Protein AF-A0A3A4JD32-F1 (afdb_monomer_lite)

Secondary structure (DSSP, 8-state):
-----PPPTT--HHHHHHHHHHHHHHHTHHHHHHHHSS--PPPPHHHHHHHHHHHHHHHHHHHHHHHTTTHHHHHHHHTTS-SSSHHHHHTT----

pLDDT: mean 79.28, std 18.61, range [33.41, 96.0]

Foldseek 3Di:
DDQDQDDDPPDDPVVSVVVSVVSCVVVCPVVVCVVPVDDDDDDDPVRVVVVVVVVVVLVVVCVVCVVVVNNVVQVVVQPPDPDDDRSVVVVPPPPD

Sequence (96 aa):
MVVEVKKKDNESSESLIRRFNRRVQQSGILLRTKKGQYYVPAPNERQNKEKAIRKAKISDKKEYLRKIGRLDEIMAKSKGRGRVRSLAKLLNVKLK

Structure (mmCIF, N/CA/C/O backbone):
data_AF-A0A3A4JD32-F1
#
_entry.id   AF-A0A3A4JD32-F1
#
loop_
_atom_site.group_PDB
_atom_site.id
_atom_site.type_symbol
_atom_site.label_atom_id
_atom_site.label_alt_id
_atom_site.label_comp_id
_atom_site.label_asym_id
_atom_site.label_entity_id
_atom_site.label_seq_id
_atom_site.pdbx_PDB_ins_code
_atom_site.Cartn_x
_atom_site.Cartn_y
_atom_site.Cartn_z
_atom_site.occupancy
_atom_site.B_iso_or_equiv
_atom_site.auth_seq_id
_atom_site.auth_comp_id
_atom_site.auth_asym_id
_atom_site.auth_atom_id
_atom_site.pdbx_PDB_model_num
ATOM 1 N N . MET A 1 1 ? -9.403 -4.679 -17.360 1.00 60.97 1 MET A N 1
ATOM 2 C CA . MET A 1 1 ? -8.268 -3.833 -17.785 1.00 60.97 1 MET A CA 1
ATOM 3 C C . MET A 1 1 ? -7.192 -4.766 -18.302 1.00 60.97 1 MET A C 1
ATOM 5 O O . MET A 1 1 ? -6.670 -5.550 -17.518 1.00 60.97 1 MET A O 1
ATOM 9 N N . VAL A 1 2 ? -6.956 -4.765 -19.608 1.00 71.88 2 VAL A N 1
ATOM 10 C CA . VAL A 1 2 ? -5.972 -5.650 -20.239 1.00 71.88 2 VAL A CA 1
ATOM 11 C C . VAL A 1 2 ? -4.623 -4.936 -20.212 1.00 71.88 2 VAL A C 1
ATOM 13 O O . VAL A 1 2 ? -4.538 -3.757 -20.552 1.00 71.88 2 VAL A O 1
ATOM 16 N N . VAL A 1 3 ? -3.585 -5.613 -19.721 1.00 82.50 3 VAL A N 1
ATOM 17 C CA . VAL A 1 3 ? -2.210 -5.103 -19.751 1.00 82.50 3 VAL A CA 1
ATOM 18 C C . VAL A 1 3 ? -1.519 -5.745 -20.940 1.00 82.50 3 VAL A C 1
ATOM 20 O O . VAL A 1 3 ? -1.082 -6.887 -20.866 1.00 82.50 3 VAL A O 1
ATOM 23 N N . GLU A 1 4 ? -1.446 -4.997 -22.030 1.00 86.81 4 GLU A N 1
ATOM 24 C CA . GLU A 1 4 ? -0.787 -5.409 -23.262 1.00 86.81 4 GLU A CA 1
ATOM 25 C C . GLU A 1 4 ? 0.527 -4.642 -23.438 1.00 86.81 4 GLU A C 1
ATOM 27 O O . GLU A 1 4 ? 0.595 -3.433 -23.195 1.00 86.81 4 GLU A O 1
ATOM 32 N N . VAL A 1 5 ? 1.579 -5.347 -23.863 1.00 87.50 5 VAL A N 1
ATOM 33 C CA . VAL A 1 5 ? 2.845 -4.744 -24.291 1.00 87.50 5 VAL A CA 1
ATOM 34 C C . VAL A 1 5 ? 3.288 -5.431 -25.578 1.00 87.50 5 VAL A C 1
ATOM 36 O O . VAL A 1 5 ? 3.618 -6.613 -25.561 1.00 87.50 5 VAL A O 1
ATOM 39 N N . LYS A 1 6 ? 3.318 -4.682 -26.684 1.00 90.12 6 LYS A N 1
ATOM 40 C CA . LYS A 1 6 ? 3.886 -5.147 -27.956 1.00 90.12 6 LYS A CA 1
ATOM 41 C C . LYS A 1 6 ? 5.398 -4.913 -27.994 1.00 90.12 6 LYS A C 1
ATOM 43 O O . LYS A 1 6 ? 5.908 -3.978 -27.362 1.00 90.12 6 LYS A O 1
ATOM 48 N N . LYS A 1 7 ? 6.108 -5.772 -28.727 1.00 89.50 7 LYS A N 1
ATOM 49 C CA . LYS A 1 7 ? 7.541 -5.612 -29.003 1.00 89.50 7 LYS A CA 1
ATOM 50 C C . LYS A 1 7 ? 7.756 -4.395 -29.908 1.00 89.50 7 LYS A C 1
ATOM 52 O O . LYS A 1 7 ? 6.946 -4.148 -30.795 1.00 89.50 7 LYS A O 1
ATOM 57 N N . LYS A 1 8 ? 8.825 -3.635 -29.655 1.00 89.44 8 LYS A N 1
ATOM 58 C CA . LYS A 1 8 ? 9.293 -2.564 -30.550 1.00 89.44 8 LYS A CA 1
ATOM 59 C C . LYS A 1 8 ? 10.433 -3.076 -31.432 1.00 89.44 8 LYS A C 1
ATOM 61 O O . LYS A 1 8 ? 11.153 -3.981 -31.013 1.00 89.44 8 LYS A O 1
ATOM 66 N N . ASP A 1 9 ? 10.626 -2.458 -32.592 1.00 79.69 9 ASP A N 1
ATOM 67 C CA . ASP A 1 9 ? 11.539 -2.957 -33.633 1.00 79.69 9 ASP A CA 1
ATOM 68 C C . ASP A 1 9 ? 13.003 -3.076 -33.165 1.00 79.69 9 ASP A C 1
ATOM 70 O O . ASP A 1 9 ? 13.646 -4.087 -33.424 1.00 79.69 9 ASP A O 1
ATOM 74 N N . ASN A 1 10 ? 13.495 -2.125 -32.358 1.00 84.25 10 ASN A N 1
ATOM 75 C CA . ASN A 1 10 ? 14.875 -2.106 -31.834 1.00 84.25 10 ASN A CA 1
ATOM 76 C C . ASN A 1 10 ? 14.985 -2.514 -30.351 1.00 84.25 10 ASN A C 1
ATOM 78 O O . ASN A 1 10 ? 15.771 -1.947 -29.591 1.00 84.25 10 ASN A O 1
ATOM 82 N N . GLU A 1 11 ? 14.160 -3.452 -29.886 1.00 86.12 11 GLU A N 1
ATOM 83 C CA . GLU A 1 11 ? 14.146 -3.865 -28.481 1.00 86.12 11 GLU A CA 1
ATOM 84 C C . GLU A 1 11 ? 14.668 -5.290 -28.246 1.00 86.12 11 GLU A C 1
ATOM 86 O O . GLU A 1 11 ? 14.183 -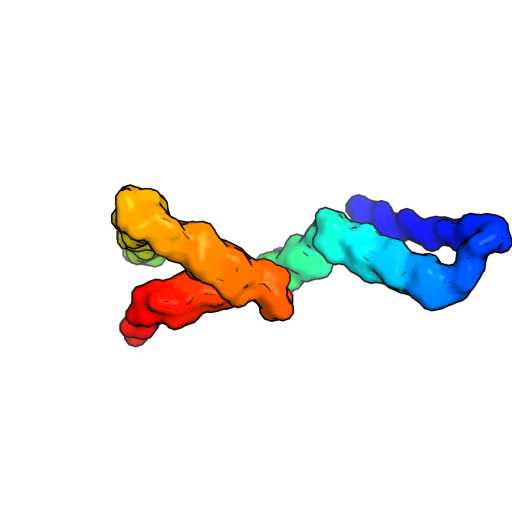6.258 -28.835 1.00 86.12 11 GLU A O 1
ATOM 91 N N . SER A 1 12 ? 15.594 -5.425 -27.286 1.00 92.25 12 SER A N 1
ATOM 92 C CA . SER A 1 12 ? 15.988 -6.721 -26.720 1.00 92.25 12 SER A CA 1
ATOM 93 C C . SER A 1 12 ? 14.843 -7.356 -25.926 1.00 92.25 12 SER A C 1
ATOM 95 O O . SER A 1 12 ? 14.150 -6.686 -25.155 1.00 92.25 12 SER A O 1
ATOM 97 N N . SER A 1 13 ? 14.694 -8.676 -26.040 1.00 89.75 13 SER A N 1
ATOM 98 C CA . SER A 1 13 ? 13.692 -9.466 -25.315 1.00 89.75 13 SER A CA 1
ATOM 99 C C . SER A 1 13 ? 13.686 -9.198 -23.802 1.00 89.75 13 SER A C 1
ATOM 101 O O . SER A 1 13 ? 12.623 -9.167 -23.184 1.00 89.75 13 SER A O 1
ATOM 103 N N . GLU A 1 14 ? 14.847 -8.932 -23.196 1.00 92.00 14 GLU A N 1
ATOM 104 C CA . GLU A 1 14 ? 14.941 -8.621 -21.764 1.00 92.00 14 GLU A CA 1
ATOM 105 C C . GLU A 1 14 ? 14.261 -7.286 -21.411 1.00 92.00 14 GLU A C 1
ATOM 107 O O . GLU A 1 14 ? 13.511 -7.188 -20.434 1.00 92.00 14 GLU A O 1
ATOM 112 N N . SER A 1 15 ? 14.477 -6.253 -22.231 1.00 91.50 15 SER A N 1
ATOM 113 C CA . SER A 1 15 ? 13.863 -4.934 -22.041 1.00 91.50 15 SER A CA 1
ATOM 114 C C . SER A 1 15 ? 12.336 -5.028 -22.124 1.00 91.50 15 SER A C 1
ATOM 116 O O . SER A 1 15 ? 11.629 -4.477 -21.271 1.00 91.50 15 SER A O 1
ATOM 118 N N . LEU A 1 16 ? 11.827 -5.847 -23.052 1.00 92.12 16 LEU A N 1
ATOM 119 C CA . LEU A 1 16 ? 10.395 -6.096 -23.207 1.00 92.12 16 LEU A CA 1
ATOM 120 C C . LEU A 1 16 ? 9.787 -6.693 -21.929 1.00 92.12 16 LEU A C 1
ATOM 122 O O . LEU A 1 16 ? 8.779 -6.183 -21.427 1.00 92.12 16 LEU A O 1
ATOM 126 N N . ILE A 1 17 ? 10.431 -7.718 -21.356 1.00 92.38 17 ILE A N 1
ATOM 127 C CA . ILE A 1 17 ? 10.005 -8.362 -20.102 1.00 92.38 17 ILE A CA 1
ATOM 128 C C . ILE A 1 17 ? 10.020 -7.358 -18.941 1.00 92.38 17 ILE A C 1
ATOM 130 O O . ILE A 1 17 ? 9.083 -7.312 -18.137 1.00 92.38 17 ILE A O 1
ATOM 134 N N . ARG A 1 18 ? 11.044 -6.500 -18.850 1.00 92.31 18 ARG A N 1
ATOM 135 C CA . ARG A 1 18 ? 11.126 -5.465 -17.803 1.00 92.31 18 ARG A CA 1
ATOM 136 C C . ARG A 1 18 ? 9.983 -4.457 -17.919 1.00 92.31 18 ARG A C 1
ATOM 138 O O . ARG A 1 18 ? 9.366 -4.123 -16.900 1.00 92.31 18 ARG A O 1
ATOM 145 N N . ARG A 1 19 ? 9.643 -4.010 -19.134 1.00 91.88 19 ARG A N 1
ATOM 146 C CA . ARG A 1 19 ? 8.490 -3.122 -19.361 1.00 91.88 19 ARG A CA 1
ATOM 147 C C . ARG A 1 19 ? 7.175 -3.800 -19.013 1.00 91.88 19 ARG A C 1
A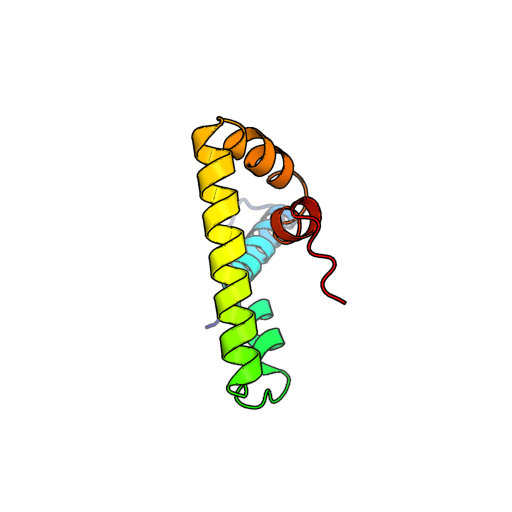TOM 149 O O . ARG A 1 19 ? 6.353 -3.184 -18.336 1.00 91.88 19 ARG A O 1
ATOM 156 N N . PHE A 1 20 ? 6.994 -5.052 -19.424 1.00 91.75 20 PHE A N 1
ATOM 157 C CA . PHE A 1 20 ? 5.817 -5.839 -19.072 1.00 91.75 20 PHE A CA 1
ATOM 158 C C . PHE A 1 20 ? 5.645 -5.921 -17.554 1.00 91.75 20 PHE A C 1
ATOM 160 O O . PHE A 1 20 ? 4.617 -5.498 -17.025 1.00 91.75 20 PHE A O 1
ATOM 167 N N . ASN A 1 21 ? 6.691 -6.329 -16.832 1.00 92.00 21 ASN A N 1
ATOM 168 C CA . ASN A 1 21 ? 6.676 -6.405 -15.373 1.00 92.00 21 ASN A CA 1
ATOM 169 C C . ASN A 1 21 ? 6.340 -5.055 -14.732 1.00 92.00 21 ASN A C 1
ATOM 171 O O . ASN A 1 21 ? 5.514 -4.984 -13.818 1.00 92.00 21 ASN A O 1
ATOM 175 N N . ARG A 1 22 ? 6.924 -3.958 -15.231 1.00 90.75 22 ARG A N 1
ATOM 176 C CA . ARG A 1 22 ? 6.621 -2.612 -14.734 1.00 90.75 22 ARG A CA 1
ATOM 177 C C . ARG A 1 22 ? 5.165 -2.226 -14.987 1.00 90.75 22 ARG A C 1
ATOM 179 O O . ARG A 1 22 ? 4.530 -1.684 -14.083 1.00 90.75 22 ARG A O 1
ATOM 186 N N . ARG A 1 23 ? 4.625 -2.526 -16.170 1.00 91.00 23 ARG A N 1
ATOM 187 C CA . ARG A 1 23 ? 3.240 -2.222 -16.549 1.00 91.00 23 ARG A CA 1
ATOM 188 C C . ARG A 1 23 ? 2.242 -3.042 -15.731 1.00 91.00 23 ARG A C 1
ATOM 190 O O . ARG A 1 23 ? 1.267 -2.477 -15.243 1.00 91.00 23 ARG A O 1
ATOM 197 N N . VAL A 1 24 ? 2.521 -4.326 -15.496 1.00 90.81 24 VAL A N 1
ATOM 198 C CA . VAL A 1 24 ? 1.732 -5.200 -14.611 1.00 90.81 24 VAL A CA 1
ATOM 199 C C . VAL A 1 24 ? 1.747 -4.665 -13.178 1.00 90.81 24 VAL A C 1
ATOM 201 O O . VAL A 1 24 ? 0.687 -4.513 -12.572 1.00 90.81 24 VAL A O 1
ATOM 204 N N . GLN A 1 25 ? 2.914 -4.287 -12.649 1.00 89.31 25 GLN A N 1
ATOM 205 C CA . GLN A 1 25 ? 3.020 -3.699 -11.310 1.00 89.31 25 GLN A CA 1
ATOM 206 C C . GLN A 1 25 ? 2.259 -2.373 -11.189 1.00 89.31 25 GLN A C 1
ATOM 208 O O . GLN A 1 25 ? 1.549 -2.165 -10.208 1.00 89.31 25 GLN A O 1
ATOM 213 N N . GLN A 1 26 ? 2.385 -1.486 -12.179 1.00 88.69 26 GLN A N 1
ATOM 214 C CA . GLN A 1 26 ? 1.681 -0.200 -12.207 1.00 88.69 26 GLN A CA 1
ATOM 215 C C . GLN A 1 26 ? 0.169 -0.366 -12.348 1.00 88.69 26 GLN A C 1
ATOM 217 O O . GLN A 1 26 ? -0.577 0.375 -11.718 1.00 88.69 26 GLN A O 1
ATOM 222 N N . SER A 1 27 ? -0.285 -1.351 -13.129 1.00 90.88 27 SER A N 1
ATOM 223 C CA . SER A 1 27 ? -1.714 -1.637 -13.291 1.00 90.88 27 SER A CA 1
ATOM 224 C C . SER A 1 27 ? -2.385 -2.080 -11.988 1.00 90.88 27 SER A C 1
ATOM 226 O O . SER A 1 27 ? -3.600 -1.982 -11.855 1.00 90.88 27 SER A O 1
ATOM 228 N N . GLY A 1 28 ? -1.613 -2.610 -11.030 1.00 90.06 28 GLY A N 1
ATOM 229 C CA . GLY A 1 28 ? -2.135 -3.105 -9.758 1.00 90.06 28 GLY A CA 1
ATOM 230 C C . GLY A 1 28 ? -3.068 -4.314 -9.886 1.00 90.06 28 GLY A C 1
ATOM 231 O O . GLY A 1 28 ? -3.673 -4.703 -8.886 1.00 90.06 28 GLY A O 1
ATOM 232 N N . ILE A 1 29 ? -3.174 -4.929 -11.073 1.00 91.38 29 ILE A N 1
ATOM 233 C CA . ILE A 1 29 ? -4.122 -6.016 -11.350 1.00 91.38 29 ILE A CA 1
ATOM 234 C C . ILE A 1 29 ? -3.949 -7.179 -10.371 1.00 91.38 29 ILE A C 1
ATOM 236 O O . ILE A 1 29 ? -4.913 -7.596 -9.739 1.00 91.38 29 ILE A O 1
ATOM 240 N N . LEU A 1 30 ? -2.705 -7.595 -10.118 1.00 89.94 30 LEU A N 1
ATOM 241 C CA . LEU A 1 30 ? -2.387 -8.658 -9.163 1.00 89.94 30 LEU A CA 1
ATOM 242 C C . LEU A 1 30 ? -2.836 -8.319 -7.736 1.00 89.94 30 LEU A C 1
ATOM 244 O O . LEU A 1 30 ? -3.312 -9.192 -7.017 1.00 89.94 30 LEU A O 1
ATOM 248 N N . LEU A 1 31 ? -2.700 -7.057 -7.311 1.00 91.00 31 LEU A N 1
ATOM 249 C CA . LEU A 1 31 ? -3.121 -6.630 -5.976 1.00 91.00 31 LEU A CA 1
ATOM 250 C C . LEU A 1 31 ? -4.646 -6.644 -5.853 1.00 91.00 31 LEU A C 1
ATOM 252 O O . LEU A 1 31 ? -5.165 -7.041 -4.813 1.00 91.00 31 LEU A O 1
ATOM 256 N N . ARG A 1 32 ? -5.361 -6.215 -6.898 1.00 91.44 32 ARG A N 1
ATOM 257 C CA . ARG A 1 32 ? -6.827 -6.238 -6.925 1.00 91.44 32 ARG A CA 1
ATOM 258 C C . ARG A 1 32 ? -7.352 -7.670 -6.913 1.00 91.44 32 ARG A C 1
ATOM 260 O O . ARG A 1 32 ? -8.200 -7.974 -6.082 1.00 91.44 32 ARG A O 1
ATOM 267 N N . THR A 1 33 ? -6.799 -8.542 -7.757 1.00 92.94 33 THR A N 1
ATOM 268 C CA . THR A 1 33 ? -7.172 -9.961 -7.810 1.00 92.94 33 THR A CA 1
ATOM 269 C C . THR A 1 33 ? -6.932 -10.639 -6.467 1.00 92.94 33 THR A C 1
ATOM 271 O O . THR A 1 33 ? -7.848 -11.239 -5.924 1.00 92.94 33 THR A O 1
ATOM 274 N N . LYS A 1 34 ? -5.753 -10.456 -5.856 1.00 92.31 34 LYS A N 1
ATOM 275 C CA . LYS A 1 34 ? -5.457 -11.022 -4.527 1.00 92.31 34 LYS A CA 1
ATOM 276 C C . LYS A 1 34 ? -6.387 -10.504 -3.428 1.00 92.31 34 LYS A C 1
ATOM 278 O O . LYS A 1 34 ? -6.738 -11.257 -2.531 1.00 92.31 34 LYS A O 1
ATOM 283 N N . LYS A 1 35 ? -6.785 -9.227 -3.475 1.00 92.44 35 LYS A N 1
ATOM 284 C CA . LYS A 1 35 ? -7.722 -8.646 -2.497 1.00 92.44 35 LYS A CA 1
ATOM 285 C C . LYS A 1 35 ? -9.140 -9.200 -2.626 1.00 92.44 35 LYS A C 1
ATOM 287 O O . LYS A 1 35 ? -9.814 -9.302 -1.613 1.00 92.44 35 LYS A O 1
ATOM 292 N N . GLY A 1 36 ? -9.583 -9.495 -3.846 1.00 94.06 36 GLY A N 1
ATOM 293 C CA . GLY A 1 36 ? -10.922 -10.017 -4.131 1.00 94.06 36 GLY A C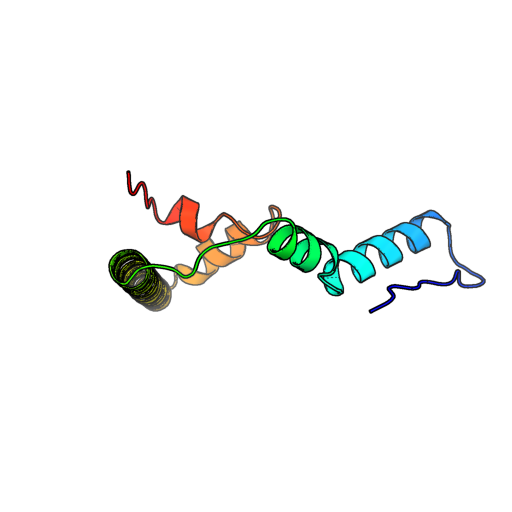A 1
ATOM 294 C C . GLY A 1 36 ? -10.995 -11.538 -4.267 1.00 94.06 36 GLY A C 1
ATOM 295 O O . GLY A 1 36 ? -12.055 -12.045 -4.604 1.00 94.06 36 GLY A O 1
ATOM 296 N N . GLN A 1 37 ? -9.889 -12.259 -4.048 1.00 94.44 37 GLN A N 1
ATOM 297 C CA . GLN A 1 37 ? -9.829 -13.717 -4.194 1.00 94.44 37 GLN A CA 1
ATOM 298 C C . GLN A 1 37 ? -10.753 -14.444 -3.208 1.00 94.44 37 GLN A C 1
ATOM 300 O O . GLN A 1 37 ? -11.251 -15.520 -3.518 1.00 94.44 37 GLN A O 1
ATOM 305 N N . TYR A 1 38 ? -10.969 -13.860 -2.029 1.00 96.00 38 TYR A N 1
ATOM 306 C CA . TYR A 1 38 ? -11.770 -14.442 -0.960 1.00 96.00 38 TYR A CA 1
ATOM 307 C C . TYR A 1 38 ? -12.807 -13.444 -0.461 1.00 96.00 38 TYR A C 1
ATOM 309 O O . TYR A 1 38 ? -12.582 -12.231 -0.492 1.00 96.00 38 TYR A O 1
ATOM 317 N N . TYR A 1 39 ? -13.924 -13.968 0.043 1.00 95.88 39 TYR A N 1
ATOM 318 C CA . TYR A 1 39 ? -14.910 -13.161 0.745 1.00 95.88 39 TYR A CA 1
ATOM 319 C C . TYR A 1 39 ? -14.309 -12.589 2.034 1.00 95.88 39 TYR A C 1
ATOM 321 O O . TYR A 1 39 ? -13.651 -13.292 2.801 1.00 95.88 39 TYR A O 1
ATOM 329 N N . VAL A 1 40 ? -14.552 -11.302 2.269 1.00 93.31 40 VAL A N 1
ATOM 330 C CA . VAL A 1 40 ? -14.161 -10.605 3.493 1.00 93.31 40 VAL A CA 1
ATOM 331 C C . VAL A 1 40 ? -15.434 -10.013 4.094 1.00 93.31 40 VAL A C 1
ATOM 333 O O . VAL A 1 40 ? -16.046 -9.165 3.440 1.00 93.31 40 VAL A O 1
ATOM 336 N N . PRO A 1 41 ? -15.850 -10.431 5.304 1.00 94.12 41 PRO A N 1
ATOM 337 C CA . PRO A 1 41 ? -17.035 -9.873 5.942 1.00 94.12 41 PRO A CA 1
ATOM 338 C C . PRO A 1 41 ? -16.830 -8.394 6.284 1.00 94.12 41 PRO A C 1
ATOM 340 O O . PRO A 1 41 ? -15.700 -7.923 6.466 1.00 94.12 41 PRO A O 1
ATOM 343 N N . ALA A 1 42 ? -17.936 -7.658 6.397 1.00 94.38 42 ALA A N 1
ATOM 344 C CA . ALA A 1 42 ? -17.895 -6.278 6.859 1.00 94.38 42 ALA A CA 1
ATOM 345 C C . ALA A 1 42 ? -17.281 -6.206 8.273 1.00 94.38 42 ALA A C 1
ATOM 347 O O . ALA A 1 42 ? -17.582 -7.053 9.118 1.00 94.38 42 ALA A O 1
ATOM 348 N N . PRO A 1 43 ? -16.406 -5.221 8.547 1.00 93.62 43 PRO A N 1
ATOM 349 C CA . PRO A 1 43 ? -15.785 -5.091 9.856 1.00 93.62 43 PRO A CA 1
ATOM 350 C C . PRO A 1 43 ? -16.817 -4.688 10.911 1.00 93.62 43 PRO A C 1
ATOM 352 O O . PRO A 1 43 ? -17.648 -3.810 10.670 1.00 93.62 43 PRO A O 1
ATOM 355 N N . ASN A 1 44 ? -16.711 -5.276 12.101 1.00 95.81 44 ASN A N 1
ATOM 356 C CA . ASN A 1 44 ? -17.536 -4.883 13.242 1.00 95.81 44 ASN A CA 1
ATOM 357 C C . ASN A 1 44 ? -17.100 -3.515 13.814 1.00 95.81 44 ASN A C 1
ATOM 359 O O . ASN A 1 44 ? -16.027 -2.987 13.497 1.00 95.81 44 ASN A O 1
ATOM 363 N N . GLU A 1 45 ? -17.921 -2.922 14.683 1.00 96.00 45 GLU A N 1
ATOM 364 C CA . GLU A 1 45 ? -17.639 -1.606 15.281 1.00 96.00 45 GLU A CA 1
ATOM 365 C C . GLU A 1 45 ? -16.297 -1.564 16.018 1.00 96.00 45 GLU A C 1
ATOM 367 O O . GLU A 1 45 ? -15.521 -0.614 15.871 1.00 96.00 45 GLU A O 1
ATOM 372 N N . ARG A 1 46 ? -15.975 -2.631 16.759 1.00 96.00 46 ARG A N 1
ATOM 373 C CA . ARG A 1 46 ? -14.704 -2.768 17.476 1.00 96.00 46 ARG A CA 1
ATOM 374 C C . ARG A 1 46 ? -13.507 -2.713 16.523 1.00 96.00 46 ARG A C 1
ATOM 376 O O . ARG A 1 46 ? -12.578 -1.944 16.762 1.00 96.00 46 ARG A O 1
ATOM 383 N N . GLN A 1 47 ? -13.537 -3.467 15.427 1.00 93.69 47 GLN A N 1
ATOM 384 C CA . GLN A 1 47 ? -12.489 -3.481 14.404 1.00 93.69 47 GLN A CA 1
ATOM 385 C C . GLN A 1 47 ? -12.345 -2.112 13.734 1.00 93.69 47 GLN A C 1
ATOM 387 O O . GLN A 1 47 ? -11.227 -1.659 13.470 1.00 93.69 47 GLN A O 1
ATOM 392 N N . ASN A 1 48 ? -13.459 -1.415 13.492 1.00 94.88 48 ASN A N 1
ATOM 393 C CA . ASN A 1 48 ? -13.433 -0.053 12.963 1.00 94.88 48 ASN A CA 1
ATOM 394 C C . ASN A 1 48 ? -12.770 0.923 13.947 1.00 94.88 48 ASN A C 1
ATOM 396 O O . ASN A 1 48 ? -11.894 1.696 13.542 1.00 94.88 48 ASN A O 1
ATOM 400 N N . LYS A 1 49 ? -13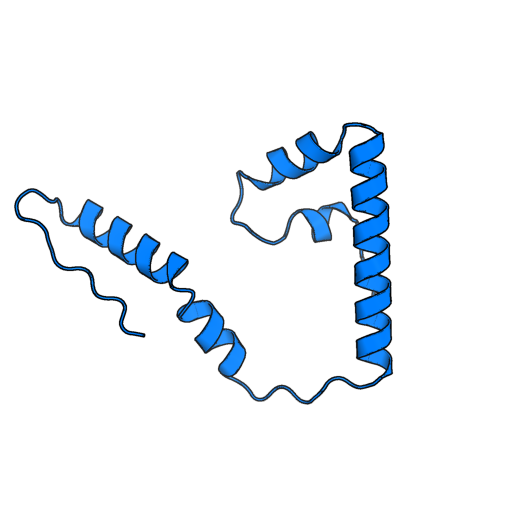.101 0.832 15.241 1.00 95.62 49 LYS A N 1
ATOM 401 C CA . LYS A 1 49 ? -12.495 1.639 16.310 1.00 95.62 49 LYS A CA 1
ATOM 402 C C . LYS A 1 49 ? -10.997 1.368 16.454 1.00 95.62 49 LYS A C 1
ATOM 404 O O . LYS A 1 49 ? -10.201 2.305 16.452 1.00 95.62 49 LYS A O 1
ATOM 409 N N . GLU A 1 50 ? -10.584 0.104 16.496 1.00 95.25 50 GLU A N 1
ATOM 410 C CA . GLU A 1 50 ? -9.169 -0.289 16.566 1.00 95.25 50 GLU A CA 1
ATOM 411 C C . GLU A 1 50 ? -8.377 0.240 15.358 1.00 95.25 50 GLU A C 1
ATOM 413 O O . GLU A 1 50 ? -7.282 0.796 15.503 1.00 95.25 50 GLU A O 1
ATOM 418 N N . LYS A 1 51 ? -8.957 0.156 14.154 1.00 91.56 51 LYS A N 1
ATOM 419 C CA . LYS A 1 51 ? -8.362 0.705 12.928 1.00 91.56 51 LYS A CA 1
ATOM 420 C C . LYS A 1 51 ? -8.218 2.227 12.990 1.00 91.56 51 LYS A C 1
ATOM 422 O O . LYS A 1 51 ? -7.191 2.742 12.538 1.00 91.56 51 LYS A O 1
ATOM 427 N N . ALA A 1 52 ? -9.209 2.938 13.530 1.00 94.00 52 ALA A N 1
ATOM 428 C CA . ALA A 1 52 ? -9.173 4.389 13.705 1.00 94.00 52 ALA A CA 1
ATOM 429 C C . ALA A 1 52 ? -8.089 4.812 14.709 1.00 94.00 52 ALA A C 1
ATOM 431 O O . ALA A 1 52 ? -7.233 5.629 14.369 1.00 94.00 52 ALA A O 1
ATOM 432 N N . ILE A 1 53 ? -8.033 4.169 15.881 1.00 95.44 53 ILE A N 1
ATOM 433 C CA . ILE A 1 53 ? -6.998 4.408 16.902 1.00 95.44 53 ILE A CA 1
ATOM 434 C C . ILE A 1 53 ? -5.602 4.176 16.317 1.00 95.44 53 ILE A C 1
ATOM 436 O O . ILE A 1 53 ? -4.690 4.980 16.511 1.00 95.44 53 ILE A O 1
ATOM 440 N N . ARG A 1 54 ? -5.420 3.091 15.553 1.00 90.19 54 ARG A N 1
ATOM 441 C CA . ARG A 1 54 ? -4.138 2.806 14.900 1.00 90.19 54 ARG A CA 1
ATOM 442 C C . ARG A 1 54 ? -3.743 3.907 13.914 1.00 90.19 54 ARG A C 1
ATOM 444 O O . ARG A 1 54 ? -2.572 4.271 13.858 1.00 90.19 54 ARG A O 1
ATOM 451 N N . LYS A 1 55 ? -4.692 4.421 13.122 1.00 88.06 55 LYS A N 1
ATOM 452 C CA . LYS A 1 55 ? -4.439 5.522 12.179 1.00 88.06 55 LYS A CA 1
ATOM 453 C C . LYS A 1 55 ? -4.018 6.800 12.906 1.00 88.06 55 LYS A C 1
ATOM 455 O O . LYS A 1 55 ? -3.030 7.392 12.482 1.00 88.06 55 LYS A O 1
ATOM 460 N N . ALA A 1 56 ? -4.707 7.164 13.989 1.00 92.94 56 ALA A N 1
ATOM 461 C CA . ALA A 1 56 ? -4.368 8.331 14.806 1.00 92.94 56 ALA A CA 1
ATOM 462 C C . ALA A 1 56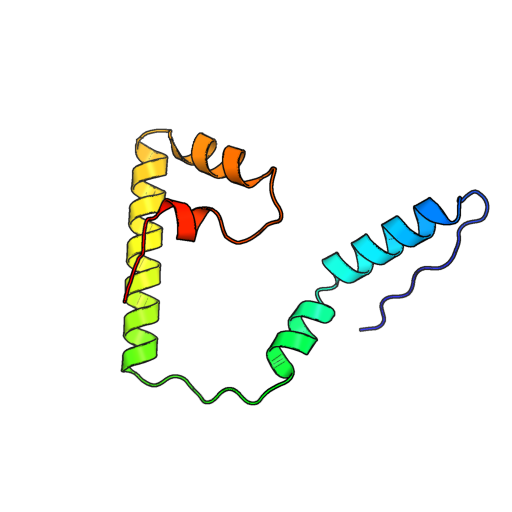 ? -2.932 8.230 15.345 1.00 92.94 56 ALA A C 1
ATOM 464 O O . ALA A 1 56 ? -2.088 9.042 14.984 1.00 92.94 56 ALA A O 1
ATOM 465 N N . LYS A 1 57 ? -2.592 7.124 16.024 1.00 90.81 57 LYS A N 1
ATOM 466 C CA . LYS A 1 57 ? -1.235 6.886 16.560 1.00 90.81 57 LYS A CA 1
ATOM 467 C C . LYS A 1 57 ? -0.129 6.987 15.503 1.00 90.81 57 LYS A C 1
ATOM 469 O O . LYS A 1 57 ? 0.964 7.480 15.777 1.00 90.81 57 LYS A O 1
ATOM 474 N N . ILE A 1 58 ? -0.380 6.478 14.293 1.00 86.62 58 ILE A N 1
ATOM 475 C CA . ILE A 1 58 ? 0.581 6.567 13.182 1.00 86.62 58 ILE A CA 1
ATOM 476 C C . ILE A 1 58 ? 0.715 8.016 12.694 1.00 86.62 58 ILE A C 1
ATOM 478 O O . ILE A 1 58 ? 1.827 8.432 12.367 1.00 86.62 58 ILE A O 1
ATOM 482 N N . SER A 1 59 ? -0.390 8.764 12.633 1.00 87.50 59 SER A N 1
ATOM 483 C CA . SER A 1 59 ? -0.400 10.179 12.248 1.00 87.50 59 SER A CA 1
ATOM 484 C C . SER A 1 59 ? 0.407 11.025 13.229 1.00 87.50 59 SER A C 1
ATOM 486 O O . SER A 1 59 ? 1.342 11.701 12.805 1.00 87.50 59 SER A O 1
ATOM 488 N N . ASP A 1 60 ? 0.138 10.887 14.528 1.00 90.25 60 ASP A N 1
ATOM 489 C CA . ASP A 1 60 ? 0.803 11.659 15.585 1.00 90.25 60 ASP A CA 1
ATOM 490 C C . ASP A 1 60 ? 2.310 11.396 15.588 1.00 90.25 60 ASP A C 1
ATOM 492 O O . ASP A 1 60 ? 3.130 12.314 15.602 1.00 90.25 60 ASP A O 1
ATOM 496 N N . LYS A 1 61 ? 2.707 10.121 15.475 1.00 86.00 61 LYS A N 1
ATOM 497 C CA . LYS A 1 61 ? 4.126 9.756 15.415 1.00 86.00 61 LYS A CA 1
ATOM 498 C C . LYS A 1 61 ? 4.797 10.276 14.145 1.00 86.00 61 LYS A C 1
ATOM 500 O O . LYS A 1 61 ? 5.953 10.685 14.198 1.00 86.00 61 LYS A O 1
ATOM 505 N N . LYS A 1 62 ? 4.097 10.292 13.006 1.00 85.12 62 LYS A N 1
ATOM 506 C CA . LYS A 1 62 ? 4.614 10.887 11.765 1.00 85.12 62 LYS A CA 1
ATOM 507 C C . LYS A 1 62 ? 4.809 12.397 11.913 1.00 85.12 62 LYS A C 1
ATOM 509 O O . LYS A 1 62 ? 5.809 12.917 11.425 1.00 85.12 62 LYS A O 1
ATOM 514 N N . GLU A 1 63 ? 3.883 13.087 12.572 1.00 88.88 63 GLU A N 1
ATOM 515 C CA . GLU A 1 63 ? 3.982 14.523 12.829 1.00 88.88 63 GLU A CA 1
ATOM 516 C C . GLU A 1 63 ? 5.133 14.848 13.783 1.00 88.88 63 GLU A C 1
ATOM 518 O O . GLU A 1 63 ? 5.950 15.713 13.477 1.00 88.88 63 GLU A O 1
ATOM 523 N N . TYR A 1 64 ? 5.269 14.102 14.879 1.00 89.06 64 TYR A N 1
ATOM 524 C CA . TYR A 1 64 ? 6.402 14.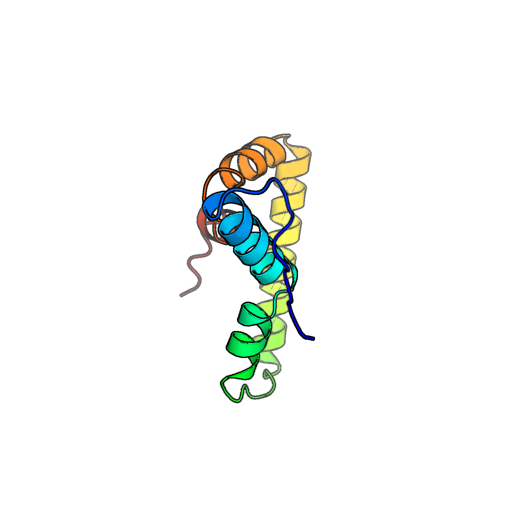226 15.794 1.00 89.06 64 TYR A CA 1
ATOM 525 C C . TYR A 1 64 ? 7.742 14.043 15.067 1.00 89.06 64 TYR A C 1
ATOM 527 O O . TYR A 1 64 ? 8.623 14.892 15.163 1.00 89.06 64 TYR A O 1
ATOM 535 N N . LEU A 1 65 ? 7.870 12.979 14.264 1.00 86.88 65 LEU A N 1
ATOM 536 C CA . LEU A 1 65 ? 9.074 12.708 13.471 1.00 86.88 65 LEU A CA 1
ATOM 537 C C . LEU A 1 65 ? 9.377 13.818 12.455 1.00 86.88 65 LEU A C 1
ATOM 539 O O . LEU A 1 65 ? 10.544 14.090 12.181 1.00 86.88 65 LEU A O 1
ATOM 543 N N . ARG A 1 66 ? 8.336 14.456 11.903 1.00 85.12 66 ARG A N 1
ATOM 544 C CA . ARG A 1 66 ? 8.476 15.622 11.024 1.00 85.12 66 ARG A CA 1
ATOM 545 C C . ARG A 1 66 ? 9.030 16.822 11.788 1.00 85.12 66 ARG A C 1
ATOM 547 O O . ARG A 1 66 ? 9.958 17.451 11.297 1.00 85.12 66 ARG A O 1
ATOM 554 N N . LYS A 1 67 ? 8.494 17.109 12.979 1.00 88.62 67 LYS A N 1
ATOM 555 C CA . LYS A 1 67 ? 8.915 18.242 13.824 1.00 88.62 67 LYS A CA 1
ATOM 556 C C . LYS A 1 67 ? 10.382 18.140 14.247 1.00 88.62 67 LYS A C 1
ATOM 558 O O . LYS A 1 67 ? 11.070 19.148 14.269 1.00 88.62 67 LYS A O 1
ATOM 563 N N . ILE A 1 68 ? 10.875 16.932 14.522 1.00 89.56 68 ILE A N 1
ATOM 564 C CA . ILE A 1 68 ? 12.277 16.700 14.918 1.00 89.56 68 ILE A CA 1
ATOM 565 C C . ILE A 1 68 ? 13.244 16.506 13.732 1.00 89.56 68 ILE A C 1
ATOM 567 O O . ILE A 1 68 ? 14.387 16.114 13.945 1.00 89.56 68 ILE A O 1
ATOM 571 N N . GLY A 1 69 ? 12.790 16.665 12.482 1.00 82.00 69 GLY A N 1
ATOM 572 C CA . GLY A 1 69 ? 13.628 16.516 11.281 1.00 82.00 69 GLY A CA 1
ATOM 573 C C . GLY A 1 69 ? 14.048 15.080 10.918 1.00 82.00 69 GLY A C 1
ATOM 574 O O . GLY A 1 69 ? 14.658 14.862 9.878 1.00 82.00 69 GLY A O 1
ATOM 575 N N . ARG A 1 70 ? 13.680 14.062 11.708 1.00 79.00 70 ARG A N 1
ATOM 576 C CA . ARG A 1 70 ? 14.049 12.645 11.469 1.00 79.00 70 ARG A CA 1
ATOM 577 C C . ARG A 1 70 ? 13.096 11.883 10.545 1.00 79.00 70 ARG A C 1
ATOM 579 O O . ARG A 1 70 ? 13.250 10.676 10.339 1.00 79.00 70 ARG A O 1
ATOM 586 N N . LEU A 1 71 ? 12.077 12.546 9.997 1.00 70.25 71 LEU A N 1
ATOM 587 C CA . LEU A 1 71 ? 11.138 11.902 9.077 1.00 70.25 71 LEU A CA 1
ATOM 588 C C . LEU A 1 71 ? 11.845 11.415 7.805 1.00 70.25 71 LEU A C 1
ATOM 590 O O . LEU A 1 71 ? 11.562 10.310 7.333 1.00 70.25 71 LEU A O 1
ATOM 594 N N . ASP A 1 72 ? 12.784 12.207 7.292 1.00 65.88 72 ASP A N 1
ATOM 595 C CA . ASP A 1 72 ? 13.466 11.930 6.030 1.00 65.88 72 ASP A CA 1
ATOM 596 C C . ASP A 1 72 ? 14.429 10.751 6.134 1.00 65.88 72 ASP A C 1
ATOM 598 O O . ASP A 1 72 ? 14.477 9.935 5.219 1.00 65.88 72 ASP A O 1
ATOM 602 N N . GLU A 1 73 ? 15.089 10.556 7.275 1.00 63.53 73 GLU A N 1
ATOM 603 C CA . GLU A 1 73 ? 15.945 9.389 7.527 1.00 63.53 73 GLU A CA 1
ATOM 604 C C . GLU A 1 73 ? 15.142 8.079 7.513 1.00 63.53 73 GLU A C 1
ATOM 606 O O . GLU A 1 73 ? 15.541 7.073 6.915 1.00 63.53 73 GLU A O 1
ATOM 611 N N . ILE A 1 74 ? 13.955 8.093 8.125 1.00 65.94 74 ILE A N 1
ATOM 612 C CA . ILE A 1 74 ? 13.046 6.941 8.160 1.00 65.94 74 ILE A CA 1
ATOM 613 C C . ILE A 1 74 ? 12.477 6.664 6.764 1.00 65.94 74 ILE A C 1
ATOM 615 O O . ILE A 1 74 ? 12.400 5.507 6.328 1.00 65.94 74 ILE A O 1
ATOM 619 N N . MET A 1 75 ? 12.099 7.720 6.041 1.00 61.91 75 MET A N 1
ATOM 620 C CA . MET A 1 75 ? 11.611 7.633 4.668 1.00 61.91 75 MET A CA 1
ATOM 621 C C . MET A 1 75 ? 12.709 7.169 3.698 1.00 61.91 75 MET A C 1
ATOM 623 O O . MET A 1 75 ? 12.443 6.314 2.852 1.00 61.91 75 MET A O 1
ATOM 627 N N . ALA A 1 76 ? 13.946 7.643 3.837 1.00 57.53 76 ALA A N 1
ATOM 628 C CA . ALA A 1 76 ? 15.093 7.267 3.013 1.00 57.53 76 ALA A CA 1
ATOM 629 C C . ALA A 1 76 ? 15.484 5.798 3.226 1.00 57.53 76 ALA A C 1
ATOM 631 O O . ALA A 1 76 ? 15.595 5.043 2.257 1.00 57.53 76 ALA A O 1
ATOM 632 N N . LYS A 1 77 ? 15.542 5.334 4.483 1.00 58.16 77 LYS A N 1
ATOM 633 C CA . LYS A 1 77 ? 15.807 3.923 4.831 1.00 58.16 77 LYS A CA 1
ATOM 634 C C . LYS A 1 77 ? 14.753 2.957 4.272 1.00 58.16 77 LYS A C 1
ATOM 636 O O . LYS A 1 77 ? 15.013 1.763 4.123 1.00 58.16 77 LYS A O 1
ATOM 641 N N . SER A 1 78 ? 13.562 3.459 3.934 1.00 54.16 78 SER A N 1
ATOM 642 C CA . SER A 1 78 ? 12.478 2.675 3.334 1.00 54.16 78 SER A CA 1
ATOM 643 C C . SER A 1 78 ? 12.547 2.513 1.812 1.00 54.16 78 SER A C 1
ATOM 645 O O . SER A 1 78 ? 11.913 1.601 1.285 1.00 54.16 78 SER A O 1
ATOM 647 N N . LYS A 1 79 ? 13.295 3.365 1.096 1.00 51.69 79 LYS A N 1
ATOM 648 C CA . LYS A 1 79 ? 13.307 3.380 -0.378 1.00 51.69 79 LYS A CA 1
ATOM 649 C C . LYS A 1 79 ? 14.113 2.228 -1.007 1.00 51.69 79 LYS A C 1
ATOM 651 O O . LYS A 1 79 ? 13.858 1.900 -2.160 1.00 51.69 79 LYS A O 1
ATOM 656 N N . GLY A 1 80 ? 15.023 1.589 -0.262 1.00 46.91 80 GLY A N 1
ATOM 657 C CA . GLY A 1 80 ? 15.955 0.568 -0.777 1.00 46.91 80 GLY A CA 1
ATOM 658 C C . GLY A 1 80 ? 15.542 -0.905 -0.621 1.00 46.91 80 GLY A C 1
ATOM 659 O O . GLY A 1 80 ? 16.204 -1.784 -1.159 1.00 46.91 80 GLY A O 1
ATOM 660 N N . ARG A 1 81 ? 14.454 -1.219 0.092 1.00 44.91 81 ARG A N 1
ATOM 661 C CA . ARG A 1 81 ? 13.916 -2.590 0.204 1.00 44.91 81 ARG A CA 1
ATOM 662 C C . ARG A 1 81 ? 12.447 -2.544 -0.174 1.00 44.91 81 ARG A C 1
ATOM 664 O O . ARG A 1 81 ? 11.756 -1.634 0.270 1.00 44.91 81 ARG A O 1
ATOM 671 N N . GLY A 1 82 ? 12.002 -3.484 -1.013 1.00 43.62 82 GLY A N 1
ATOM 672 C CA . GLY A 1 82 ? 10.655 -3.554 -1.589 1.00 43.62 82 GLY A CA 1
ATOM 673 C C . GLY A 1 82 ? 9.571 -2.929 -0.707 1.00 43.62 82 GLY A C 1
ATOM 674 O O . GLY A 1 82 ? 9.451 -3.246 0.478 1.00 43.62 82 GLY A O 1
ATOM 675 N N . ARG A 1 83 ? 8.831 -1.984 -1.298 1.00 47.97 83 ARG A N 1
ATOM 676 C CA . ARG A 1 83 ? 7.814 -1.166 -0.632 1.00 47.97 83 ARG A CA 1
ATOM 677 C C . ARG A 1 83 ? 6.939 -2.019 0.289 1.00 47.97 83 ARG A C 1
ATOM 679 O O . ARG A 1 83 ? 6.512 -3.110 -0.072 1.00 47.97 83 ARG A O 1
ATOM 686 N N . VAL A 1 84 ? 6.559 -1.401 1.406 1.00 43.47 84 VAL A N 1
ATOM 687 C CA . VAL A 1 84 ? 5.478 -1.813 2.315 1.00 43.47 84 VAL A CA 1
ATOM 688 C C . VAL A 1 84 ? 5.883 -2.819 3.398 1.00 43.47 84 VAL A C 1
ATOM 690 O O . VAL A 1 84 ? 5.392 -3.938 3.441 1.00 43.47 84 VAL A O 1
ATOM 693 N N . ARG A 1 85 ? 6.722 -2.381 4.347 1.00 47.53 85 ARG A N 1
ATOM 694 C CA . ARG A 1 85 ? 6.715 -2.897 5.741 1.00 47.53 85 ARG A CA 1
ATOM 695 C C . ARG A 1 85 ? 7.522 -2.062 6.746 1.00 47.53 85 ARG A C 1
ATOM 697 O O . ARG A 1 85 ? 7.467 -2.335 7.938 1.00 47.53 85 ARG A O 1
ATOM 704 N N . SER A 1 86 ? 8.238 -1.029 6.306 1.00 47.62 86 SER A N 1
ATOM 705 C CA . SER A 1 86 ? 9.245 -0.330 7.116 1.00 47.62 86 SER A CA 1
ATOM 706 C C . SER A 1 86 ? 8.686 0.622 8.174 1.00 47.62 86 SER A C 1
ATOM 708 O O . SER A 1 86 ? 9.202 0.610 9.281 1.00 47.62 86 SER A O 1
ATOM 710 N N . LEU A 1 87 ? 7.615 1.383 7.913 1.00 46.06 87 LEU A N 1
ATOM 711 C CA . LEU A 1 87 ? 7.039 2.246 8.957 1.00 46.06 87 LEU A CA 1
ATOM 712 C C . LEU A 1 87 ? 6.399 1.408 10.071 1.00 46.06 87 LEU A C 1
ATOM 714 O O . LEU A 1 87 ? 6.764 1.560 11.225 1.00 46.06 87 LEU A O 1
ATOM 718 N N . ALA A 1 88 ? 5.535 0.442 9.749 1.00 47.22 88 ALA A N 1
ATOM 719 C CA . ALA A 1 88 ? 4.906 -0.409 10.767 1.00 47.22 88 ALA A CA 1
ATOM 720 C C . ALA A 1 88 ? 5.924 -1.221 11.600 1.00 47.22 88 ALA A C 1
ATOM 722 O O . ALA A 1 88 ? 5.735 -1.372 12.805 1.00 47.22 88 ALA A O 1
ATOM 723 N N . LYS A 1 89 ? 7.020 -1.690 10.979 1.00 48.72 89 LYS A N 1
ATOM 724 C CA . LYS A 1 89 ? 8.096 -2.439 11.652 1.00 48.72 89 LYS A CA 1
ATOM 725 C C . LYS A 1 89 ? 8.998 -1.545 12.518 1.00 48.72 89 LYS A C 1
ATOM 727 O O . LYS A 1 89 ? 9.416 -1.981 13.581 1.00 48.72 89 LYS A O 1
ATOM 732 N N . LEU A 1 90 ? 9.260 -0.298 12.108 1.00 46.56 90 LEU A N 1
ATOM 733 C CA . LEU A 1 90 ? 10.031 0.685 12.892 1.00 46.56 90 LEU A CA 1
ATOM 734 C C . LEU A 1 90 ? 9.213 1.327 14.019 1.00 46.56 90 LEU A C 1
ATOM 736 O O . LEU A 1 90 ? 9.765 1.786 15.013 1.00 46.56 90 LEU A O 1
ATOM 740 N N . LEU A 1 91 ? 7.885 1.353 13.890 1.00 53.09 91 LEU A N 1
ATOM 741 C CA . LEU A 1 91 ? 6.997 1.903 14.911 1.00 53.09 91 LEU A CA 1
ATOM 742 C C . LEU A 1 91 ? 6.828 0.982 16.134 1.00 53.09 91 LEU A C 1
ATOM 744 O O . LEU A 1 91 ? 6.148 1.400 17.066 1.00 53.09 91 LEU A O 1
ATOM 748 N N . ASN A 1 92 ? 7.453 -0.205 16.142 1.00 47.19 92 ASN A N 1
ATOM 749 C CA . ASN A 1 92 ? 7.384 -1.223 17.197 1.00 47.19 92 ASN A CA 1
ATOM 750 C C . ASN A 1 92 ? 5.948 -1.477 17.691 1.00 47.19 92 ASN A C 1
ATOM 752 O O . ASN A 1 92 ? 5.689 -1.618 18.882 1.00 47.19 92 ASN A O 1
ATOM 756 N N . VAL A 1 93 ? 4.984 -1.510 16.766 1.00 50.06 93 VAL A N 1
ATOM 757 C CA . VAL A 1 93 ? 3.599 -1.856 17.094 1.00 50.06 93 VAL A CA 1
ATOM 758 C C . VAL A 1 93 ? 3.500 -3.377 17.124 1.00 50.06 93 VAL A C 1
ATOM 760 O O . VAL A 1 93 ? 3.025 -4.011 16.185 1.00 50.06 93 VAL A O 1
ATOM 763 N N . LYS A 1 94 ? 3.998 -3.963 18.211 1.00 38.75 94 LYS A N 1
ATOM 764 C CA . LYS A 1 94 ? 3.680 -5.326 18.635 1.00 38.75 94 LYS A CA 1
ATOM 765 C C . LYS A 1 94 ? 2.351 -5.249 19.394 1.00 38.75 94 LYS A C 1
ATOM 767 O O . LYS A 1 94 ? 2.321 -5.311 20.616 1.00 38.75 94 LYS A O 1
ATOM 772 N N . LEU A 1 95 ? 1.258 -4.984 18.679 1.00 37.97 95 LEU A N 1
ATOM 773 C CA . LEU A 1 95 ? -0.067 -5.249 19.239 1.00 37.97 95 LEU A CA 1
ATOM 774 C C . LEU A 1 95 ? -0.240 -6.767 19.155 1.00 37.97 95 LEU A C 1
ATOM 776 O O . LEU A 1 95 ? -0.185 -7.309 18.051 1.00 37.97 95 LEU A O 1
ATOM 780 N N . LYS A 1 96 ? -0.283 -7.407 20.331 1.00 33.41 96 LYS A N 1
ATOM 781 C CA . LYS A 1 96 ? -0.677 -8.809 20.512 1.00 33.41 96 LYS A CA 1
ATOM 782 C C . LYS A 1 96 ? -1.951 -9.114 19.732 1.00 33.41 96 LYS A C 1
ATOM 784 O O . LYS A 1 96 ? -2.820 -8.214 19.681 1.00 33.41 96 LYS A O 1
#

Radius of gyration: 19.62 Å; chains: 1; bounding box: 34×33×54 Å